Protein AF-A0A959Y6D6-F1 (afdb_monomer)

Secondary structure (DSSP, 8-state):
-HHHHHHHHHHHHHHHHHHHHIIIIIIIIIHHHTTTS-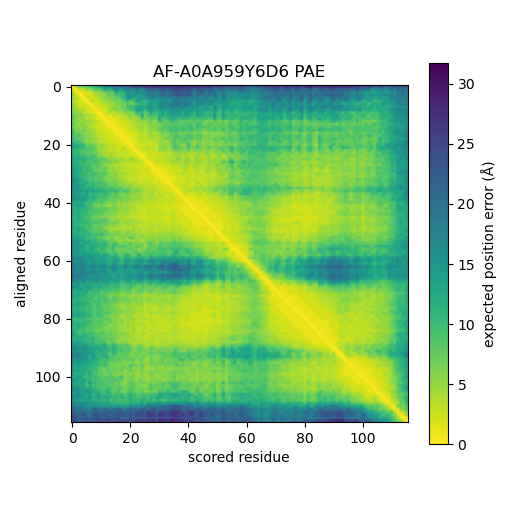HHHHHHHHHHHHHHHTHHHHHTT-SS-TT--HHHHHHHHHHHHHHHHHHHHHH--H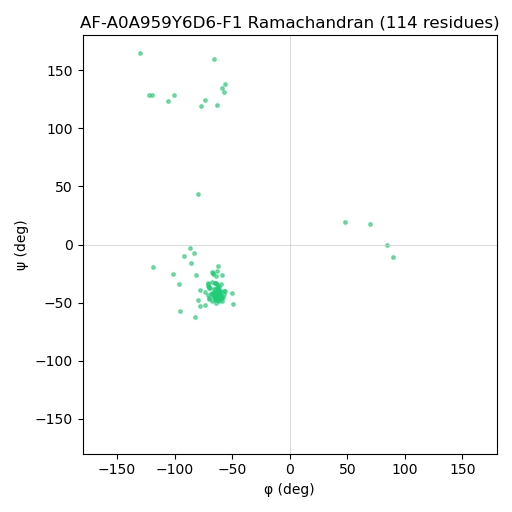HHHHHHHHHHHHHHHH-TTS--

Structure (mmCIF, N/CA/C/O backbone):
data_AF-A0A959Y6D6-F1
#
_entry.id   AF-A0A959Y6D6-F1
#
loop_
_atom_site.group_PDB
_atom_site.id
_atom_site.type_symbol
_atom_site.label_atom_id
_atom_site.label_alt_id
_atom_site.label_comp_id
_atom_site.label_asym_id
_atom_site.label_entity_id
_atom_site.label_seq_id
_atom_site.pdbx_PDB_ins_code
_atom_site.Cartn_x
_atom_site.Cartn_y
_atom_site.Cartn_z
_atom_site.occupancy
_atom_site.B_iso_or_equiv
_atom_site.auth_seq_id
_atom_site.auth_comp_id
_atom_site.auth_asym_id
_atom_site.auth_atom_id
_atom_site.pdbx_PDB_model_num
ATOM 1 N N . GLY A 1 1 ? 20.856 15.318 -14.143 1.00 49.66 1 GLY A N 1
ATOM 2 C CA . GLY A 1 1 ? 20.656 13.866 -14.251 1.00 49.66 1 GLY A CA 1
ATOM 3 C C . GLY A 1 1 ? 19.194 13.653 -14.515 1.00 49.66 1 GLY A C 1
ATOM 4 O O . GLY A 1 1 ? 18.397 13.978 -13.645 1.00 49.66 1 GLY A O 1
ATOM 5 N N . ASP A 1 2 ? 18.850 13.221 -15.720 1.00 60.47 2 ASP A N 1
ATOM 6 C CA . ASP A 1 2 ? 17.488 13.295 -16.270 1.00 60.47 2 ASP A CA 1
ATOM 7 C C . ASP A 1 2 ? 16.447 12.547 -15.414 1.00 60.47 2 ASP A C 1
ATOM 9 O O . ASP A 1 2 ? 15.300 12.976 -15.302 1.00 60.47 2 ASP A O 1
ATOM 13 N N . ALA A 1 3 ? 16.886 11.533 -14.660 1.00 57.94 3 ALA A N 1
ATOM 14 C CA . ALA A 1 3 ? 16.084 10.821 -13.665 1.00 57.94 3 ALA A CA 1
ATOM 15 C C . ALA A 1 3 ? 15.610 11.695 -12.483 1.00 57.94 3 ALA A C 1
ATOM 17 O O . ALA A 1 3 ? 14.470 11.573 -12.044 1.00 57.94 3 ALA A O 1
ATOM 18 N N . ALA A 1 4 ? 16.444 12.610 -11.974 1.00 59.66 4 ALA A N 1
ATOM 19 C CA . ALA A 1 4 ? 16.076 13.472 -10.844 1.00 59.66 4 ALA A CA 1
ATOM 20 C C . ALA A 1 4 ? 15.028 14.524 -11.244 1.00 59.66 4 ALA A C 1
ATOM 22 O O . ALA A 1 4 ? 14.163 14.881 -10.448 1.00 59.66 4 ALA A O 1
ATOM 23 N N . TYR A 1 5 ? 15.085 14.991 -12.494 1.00 65.75 5 TYR A N 1
ATOM 24 C CA . TYR A 1 5 ? 14.120 15.943 -13.039 1.00 65.75 5 TYR A CA 1
ATOM 25 C C . TYR A 1 5 ? 12.769 15.266 -13.314 1.00 65.75 5 TYR A C 1
ATOM 27 O O . TYR A 1 5 ? 11.724 15.808 -12.958 1.00 65.75 5 TYR A O 1
ATOM 35 N N . GLY A 1 6 ? 12.792 14.037 -13.850 1.00 64.44 6 GLY A N 1
ATOM 36 C CA . GLY A 1 6 ? 11.600 13.197 -13.988 1.00 64.44 6 GLY A CA 1
ATOM 37 C C . GLY A 1 6 ? 10.949 12.864 -12.642 1.00 64.44 6 GLY A C 1
ATOM 38 O O . GLY A 1 6 ? 9.727 12.928 -12.518 1.00 64.44 6 GLY A O 1
ATOM 39 N N . LEU A 1 7 ? 11.746 12.590 -11.606 1.00 63.97 7 LEU A N 1
ATOM 40 C CA . LEU A 1 7 ? 11.238 12.342 -10.256 1.00 63.97 7 LEU A CA 1
ATOM 41 C C . LEU A 1 7 ? 10.566 13.588 -9.658 1.00 63.97 7 LEU A C 1
ATOM 43 O O . LEU A 1 7 ? 9.474 13.489 -9.107 1.00 63.97 7 LEU A O 1
ATOM 47 N N . LEU A 1 8 ? 11.183 14.766 -9.806 1.00 69.38 8 LEU A N 1
ATOM 48 C CA . LEU A 1 8 ? 10.631 16.037 -9.320 1.00 69.38 8 LEU A CA 1
ATOM 49 C C . LEU A 1 8 ? 9.313 16.415 -10.012 1.00 69.38 8 LEU A C 1
ATOM 51 O O . LEU A 1 8 ? 8.409 16.922 -9.351 1.00 69.38 8 LEU A O 1
ATOM 55 N N . LEU A 1 9 ? 9.181 16.136 -11.312 1.00 72.19 9 LEU A N 1
ATOM 56 C CA . LEU A 1 9 ? 7.949 16.382 -12.070 1.00 72.19 9 LEU A CA 1
ATOM 57 C C . LEU A 1 9 ? 6.808 15.430 -11.680 1.00 72.19 9 LEU A C 1
ATOM 59 O O . LEU A 1 9 ? 5.659 15.858 -11.603 1.00 72.19 9 LEU A O 1
ATOM 63 N N . ASN A 1 10 ? 7.114 14.160 -11.397 1.00 68.12 10 ASN A N 1
ATOM 64 C CA . ASN A 1 10 ? 6.109 13.152 -11.036 1.00 68.12 10 ASN A CA 1
ATOM 65 C C . ASN A 1 10 ? 5.757 13.140 -9.541 1.00 68.12 10 ASN A C 1
ATOM 67 O O . ASN A 1 10 ? 4.726 12.599 -9.151 1.00 68.12 10 ASN A O 1
ATOM 71 N N . LEU A 1 11 ? 6.574 13.767 -8.695 1.00 70.19 11 LEU A N 1
ATOM 72 C CA . LEU A 1 11 ? 6.386 13.858 -7.246 1.00 70.19 11 LEU A CA 1
ATOM 73 C C . LEU A 1 11 ? 4.973 14.302 -6.812 1.00 70.19 11 LEU A C 1
ATOM 75 O O . LEU A 1 11 ? 4.363 13.595 -6.006 1.00 70.19 11 LEU A O 1
ATOM 79 N N . PRO A 1 12 ? 4.394 15.403 -7.335 1.00 73.38 12 PRO A N 1
ATOM 80 C CA . PRO A 1 12 ? 3.035 15.802 -6.966 1.00 73.38 12 PRO A CA 1
ATOM 81 C C . PRO A 1 12 ? 1.975 14.776 -7.389 1.00 73.38 12 PRO A C 1
ATOM 83 O O . PRO A 1 12 ? 0.996 14.581 -6.667 1.00 73.38 12 PRO A O 1
ATOM 86 N N . PHE A 1 13 ? 2.170 14.085 -8.514 1.00 72.44 13 PHE A N 1
ATOM 87 C CA . PHE A 1 13 ? 1.262 13.037 -8.982 1.00 72.44 13 PHE A CA 1
ATOM 88 C C . PHE A 1 13 ? 1.334 11.790 -8.090 1.00 72.44 13 PHE A C 1
ATOM 90 O O . PHE A 1 13 ? 0.302 11.308 -7.627 1.00 72.44 13 PHE A O 1
ATOM 97 N N . ILE A 1 14 ? 2.547 11.342 -7.750 1.00 69.69 14 ILE A N 1
ATOM 98 C CA . ILE A 1 14 ? 2.800 10.210 -6.846 1.00 69.69 14 ILE A CA 1
ATOM 99 C C . ILE A 1 14 ? 2.199 10.479 -5.464 1.00 69.69 14 ILE A C 1
ATOM 101 O O . ILE A 1 14 ? 1.524 9.617 -4.905 1.00 69.69 14 ILE A O 1
ATOM 105 N N . VAL A 1 15 ? 2.405 11.680 -4.914 1.00 72.38 15 VAL A N 1
ATOM 106 C CA . VAL A 1 15 ? 1.851 12.063 -3.607 1.00 72.38 15 VAL A CA 1
ATOM 107 C C . VAL A 1 15 ? 0.325 12.133 -3.653 1.00 72.38 15 VAL A C 1
ATOM 109 O O . VAL A 1 15 ? -0.334 11.639 -2.741 1.00 72.38 15 VAL A O 1
ATOM 112 N N . SER A 1 16 ? -0.251 12.700 -4.715 1.00 72.44 16 SER A N 1
ATOM 113 C CA . SER A 1 16 ? -1.708 12.790 -4.861 1.00 72.44 16 SER A CA 1
ATOM 114 C C . SER A 1 16 ? -2.351 11.406 -4.942 1.00 72.44 16 SER A C 1
ATOM 116 O O . SER A 1 16 ? -3.326 11.144 -4.239 1.00 72.44 16 SER A O 1
ATOM 118 N N . ILE A 1 17 ? -1.775 10.500 -5.738 1.00 73.44 17 ILE A N 1
ATOM 119 C CA . ILE A 1 17 ? -2.226 9.107 -5.824 1.00 73.44 17 ILE A CA 1
ATOM 120 C C . ILE A 1 17 ? -2.074 8.408 -4.477 1.00 73.44 17 ILE A C 1
ATOM 122 O O . ILE A 1 17 ? -3.033 7.800 -4.012 1.00 73.44 17 ILE A O 1
ATOM 126 N N . ALA A 1 18 ? -0.929 8.553 -3.807 1.00 70.62 18 ALA A N 1
ATOM 127 C CA . ALA A 1 18 ? -0.695 7.936 -2.504 1.00 70.62 18 ALA A CA 1
ATOM 128 C C . ALA A 1 18 ? -1.749 8.361 -1.468 1.00 70.62 18 ALA A C 1
ATOM 130 O O . ALA A 1 18 ? -2.275 7.516 -0.748 1.00 70.62 18 ALA A O 1
ATOM 131 N N . ILE A 1 19 ? -2.121 9.646 -1.428 1.00 72.62 19 ILE A N 1
ATOM 132 C CA . ILE A 1 19 ? -3.164 10.154 -0.523 1.00 72.62 19 ILE A CA 1
ATOM 133 C C . ILE A 1 19 ? -4.531 9.539 -0.850 1.00 72.62 19 ILE A C 1
ATOM 135 O O . ILE A 1 19 ? -5.273 9.149 0.061 1.00 72.62 19 ILE A O 1
ATOM 139 N N . VAL A 1 20 ? -4.883 9.474 -2.137 1.00 77.25 20 VAL A N 1
ATOM 140 C CA . VAL A 1 20 ? -6.161 8.912 -2.595 1.00 77.25 20 VAL A CA 1
ATOM 141 C C . VAL A 1 20 ? -6.237 7.425 -2.270 1.00 77.25 20 VAL A C 1
ATOM 143 O O . VAL A 1 20 ? -7.232 6.975 -1.697 1.00 77.25 20 VAL A O 1
ATOM 146 N N . GLU A 1 21 ? -5.188 6.670 -2.580 1.00 72.31 21 GLU A N 1
ATOM 147 C CA . GLU A 1 21 ? -5.116 5.235 -2.329 1.00 72.31 21 GLU A CA 1
ATOM 148 C C . GLU A 1 21 ? -5.137 4.920 -0.832 1.00 72.31 21 GLU A C 1
ATOM 150 O O . GLU A 1 21 ? -5.940 4.098 -0.393 1.00 72.31 21 GLU A O 1
ATOM 155 N N . GLU A 1 22 ? -4.349 5.623 -0.019 1.00 74.75 22 GLU A N 1
ATOM 156 C CA . GLU A 1 22 ? -4.336 5.440 1.434 1.00 74.75 22 GLU A CA 1
ATOM 157 C C . GLU A 1 22 ? -5.722 5.710 2.044 1.00 74.75 22 GLU A C 1
ATOM 159 O O . GLU A 1 22 ? -6.234 4.948 2.873 1.00 74.75 22 GLU A O 1
ATOM 164 N N . THR A 1 23 ? -6.362 6.802 1.626 1.00 75.12 23 THR A N 1
ATOM 165 C CA . THR A 1 23 ? -7.662 7.202 2.172 1.00 75.12 23 THR A CA 1
ATOM 166 C C . THR A 1 23 ? -8.768 6.242 1.732 1.00 75.12 23 THR A C 1
ATOM 168 O O . THR A 1 23 ? -9.657 5.910 2.523 1.00 75.12 23 THR A O 1
ATOM 171 N N . THR A 1 24 ? -8.702 5.746 0.499 1.00 80.75 24 THR A N 1
ATOM 172 C CA . THR A 1 24 ? -9.717 4.850 -0.063 1.00 80.75 24 THR A CA 1
ATOM 173 C C . THR A 1 24 ? -9.551 3.425 0.459 1.00 80.75 24 THR A C 1
ATOM 175 O O . THR A 1 24 ? -10.483 2.860 1.029 1.00 80.75 24 THR A O 1
ATOM 178 N N . TRP A 1 25 ? -8.364 2.838 0.348 1.00 80.56 25 TRP A N 1
ATOM 179 C CA . TRP A 1 25 ? -8.161 1.431 0.684 1.00 80.56 25 TRP A CA 1
ATOM 180 C C . TRP A 1 25 ? -8.019 1.213 2.189 1.00 80.56 25 TRP A C 1
ATOM 182 O O . TRP A 1 25 ? -8.718 0.376 2.762 1.00 80.56 25 TRP A O 1
ATOM 192 N N . ILE A 1 26 ? -7.188 1.998 2.875 1.00 78.94 26 ILE A N 1
ATOM 193 C CA . ILE A 1 26 ? -6.946 1.787 4.307 1.00 78.94 26 ILE A CA 1
ATOM 194 C C . ILE A 1 26 ? -8.063 2.429 5.135 1.00 78.94 26 ILE A C 1
ATOM 196 O O . ILE A 1 26 ? -8.810 1.741 5.836 1.00 78.94 26 ILE A O 1
ATOM 200 N N . LYS A 1 27 ? -8.229 3.755 5.054 1.00 77.69 27 LYS A N 1
ATOM 201 C CA . LYS A 1 27 ? -9.169 4.452 5.950 1.00 77.69 27 LYS A CA 1
ATOM 202 C C . LYS A 1 27 ? -10.622 4.103 5.674 1.00 77.69 27 LYS A C 1
ATOM 204 O O . LYS A 1 27 ? -11.400 4.081 6.623 1.00 77.69 27 LYS A O 1
ATOM 209 N N . CYS A 1 28 ? -11.005 3.829 4.428 1.00 82.00 28 CYS A N 1
ATOM 210 C CA . CYS A 1 28 ? -12.386 3.492 4.093 1.00 82.00 28 CYS A CA 1
ATOM 211 C C . CYS A 1 28 ? -12.623 1.974 4.051 1.00 82.00 28 CYS A C 1
ATOM 213 O O . CYS A 1 28 ? -13.474 1.485 4.798 1.00 82.00 28 CYS A O 1
ATOM 215 N N . CYS A 1 29 ? -11.887 1.212 3.232 1.00 83.94 29 CYS A N 1
ATOM 216 C CA . CYS A 1 29 ? -12.166 -0.219 3.064 1.00 83.94 29 CYS A CA 1
ATOM 217 C C . CYS A 1 29 ? -11.740 -1.060 4.276 1.00 83.94 29 CYS A C 1
ATOM 219 O O . CYS A 1 29 ? -12.578 -1.786 4.818 1.00 83.94 29 CYS A O 1
ATOM 221 N N . VAL A 1 30 ? -10.493 -0.941 4.755 1.00 83.19 30 VAL A N 1
ATOM 222 C CA . VAL A 1 30 ? -10.011 -1.746 5.895 1.00 83.19 30 VAL A CA 1
ATOM 223 C C . VAL A 1 30 ? -10.813 -1.447 7.159 1.00 83.19 30 VAL A C 1
ATOM 225 O O . VAL A 1 30 ? -11.294 -2.381 7.795 1.00 83.19 30 VAL A O 1
ATOM 228 N N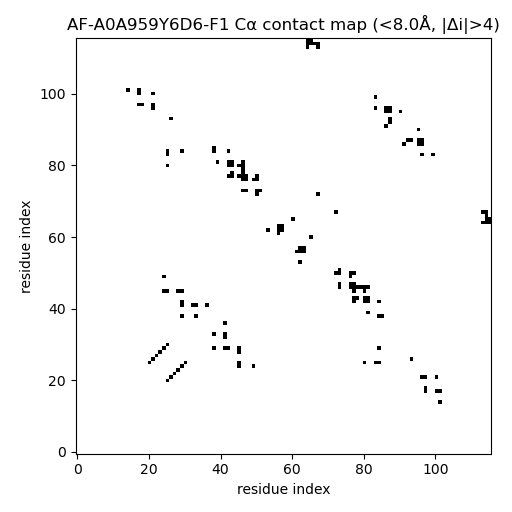 . THR A 1 31 ? -11.040 -0.177 7.514 1.00 82.75 31 THR A N 1
ATOM 229 C CA . THR A 1 31 ? -11.780 0.155 8.751 1.00 82.75 31 THR A CA 1
ATOM 230 C C . THR A 1 31 ? -13.238 -0.299 8.721 1.00 82.75 31 THR A C 1
ATOM 232 O O . THR A 1 31 ? -13.796 -0.660 9.757 1.00 82.75 31 THR A O 1
ATOM 235 N N . ARG A 1 32 ? -13.889 -0.291 7.549 1.00 86.00 32 ARG A N 1
ATOM 236 C CA . ARG A 1 32 ? -15.259 -0.800 7.393 1.00 86.00 32 ARG A CA 1
ATOM 237 C C . ARG A 1 32 ? -15.299 -2.315 7.510 1.00 86.00 32 ARG A C 1
ATOM 239 O O . ARG A 1 32 ? -16.180 -2.834 8.194 1.00 86.00 32 ARG A O 1
ATOM 246 N N . LEU A 1 33 ? -14.348 -3.006 6.887 1.00 86.56 33 LEU A N 1
ATOM 247 C CA . LEU A 1 33 ? -14.287 -4.463 6.895 1.00 86.56 33 LEU A CA 1
ATOM 248 C C . LEU A 1 33 ? -13.890 -5.010 8.277 1.00 86.56 33 LEU A C 1
ATOM 250 O O . LEU A 1 33 ? -14.488 -5.978 8.750 1.00 86.56 33 LEU A O 1
ATOM 254 N N . GLN A 1 34 ? -13.013 -4.301 8.991 1.00 86.44 34 GLN A N 1
ATOM 255 C CA . GLN A 1 34 ? -12.625 -4.607 10.371 1.00 86.44 34 GLN A CA 1
ATOM 256 C C . GLN A 1 34 ? -13.782 -4.536 11.379 1.00 86.44 34 GLN A C 1
ATOM 258 O O . GLN A 1 34 ? -13.684 -5.114 12.456 1.00 86.44 34 GLN A O 1
ATOM 263 N N . ARG A 1 35 ? -14.906 -3.871 11.062 1.00 86.44 35 ARG A N 1
ATOM 264 C CA . ARG A 1 35 ? -16.088 -3.894 11.951 1.00 86.44 35 ARG A CA 1
ATOM 265 C C . ARG A 1 35 ? -16.741 -5.271 12.031 1.00 86.44 35 ARG A C 1
ATOM 267 O O . ARG A 1 35 ? -17.471 -5.531 12.979 1.00 86.44 35 ARG A O 1
ATOM 274 N N . LYS A 1 36 ? -16.544 -6.110 11.010 1.00 88.69 36 LYS A N 1
ATOM 275 C CA . LYS A 1 36 ? -17.166 -7.438 10.889 1.00 88.69 36 LYS A CA 1
ATOM 276 C C . LYS A 1 36 ? -16.151 -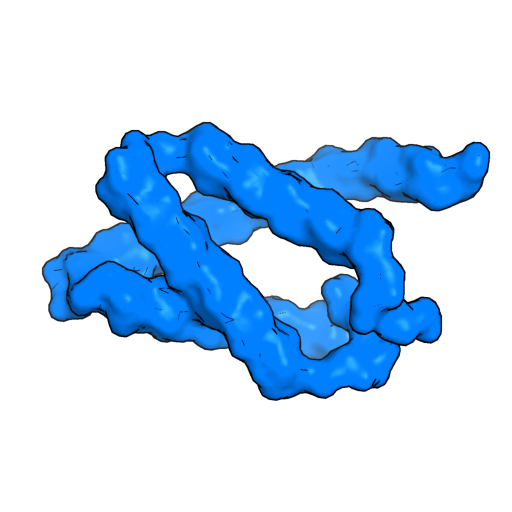8.581 10.843 1.00 88.69 36 LYS A C 1
ATOM 278 O O . LYS A 1 36 ? -16.524 -9.718 11.108 1.00 88.69 36 LYS A O 1
ATOM 283 N N . HIS A 1 37 ? -14.891 -8.294 10.519 1.00 89.38 37 HIS A N 1
ATOM 284 C CA . HIS A 1 37 ? -13.827 -9.285 10.364 1.00 89.38 37 HIS A CA 1
ATOM 285 C C . HIS A 1 37 ? -12.575 -8.909 11.160 1.00 89.38 37 HIS A C 1
ATOM 287 O O . HIS A 1 37 ? -12.400 -7.769 11.581 1.00 89.38 37 HIS A O 1
ATOM 293 N N . SER A 1 38 ? -11.666 -9.869 11.340 1.00 89.00 38 SER A N 1
ATOM 294 C CA . SER A 1 38 ? -10.373 -9.606 11.974 1.00 89.00 38 SER A CA 1
ATOM 295 C C . SER A 1 38 ? -9.499 -8.676 11.120 1.00 89.00 38 SER A C 1
ATOM 297 O O . SER A 1 38 ? -9.683 -8.546 9.903 1.00 89.00 38 SER A O 1
ATOM 299 N N . ALA A 1 39 ? -8.513 -8.038 11.757 1.00 84.56 39 ALA A N 1
ATOM 300 C CA . ALA A 1 39 ? -7.589 -7.118 11.093 1.00 84.56 39 ALA A CA 1
ATOM 301 C C . ALA A 1 39 ? -6.837 -7.768 9.920 1.00 84.56 39 ALA A C 1
ATOM 303 O O . ALA A 1 39 ? -6.697 -7.147 8.871 1.00 84.56 39 ALA A O 1
ATOM 304 N N . ILE A 1 40 ? -6.416 -9.026 10.078 1.00 85.81 40 ILE A N 1
ATOM 305 C CA . ILE A 1 40 ? -5.659 -9.770 9.062 1.0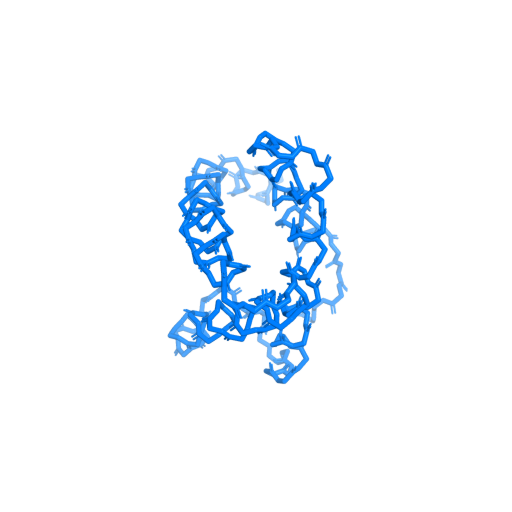0 85.81 40 ILE A CA 1
ATOM 306 C C . ILE A 1 40 ? -6.541 -10.108 7.860 1.00 85.81 40 ILE A C 1
ATOM 308 O O . ILE A 1 40 ? -6.144 -9.862 6.726 1.00 85.81 40 ILE A O 1
ATOM 312 N N . VAL A 1 41 ? -7.757 -10.617 8.094 1.00 87.75 41 VAL A N 1
ATOM 313 C CA . VAL A 1 41 ? -8.698 -10.930 7.004 1.00 87.75 41 VAL A CA 1
ATOM 314 C C . VAL A 1 41 ? -9.042 -9.660 6.232 1.00 87.75 41 VAL A C 1
ATOM 316 O O . VAL A 1 41 ? -9.031 -9.660 5.005 1.00 87.75 41 VAL A O 1
ATOM 319 N N . SER A 1 42 ? -9.273 -8.559 6.948 1.00 87.94 42 SER A N 1
ATOM 320 C CA . SER A 1 42 ? -9.578 -7.275 6.322 1.00 87.94 42 SER A CA 1
ATOM 321 C C . SER A 1 42 ? -8.422 -6.771 5.456 1.00 87.94 42 SER A C 1
ATOM 323 O O . SER A 1 42 ? -8.647 -6.336 4.331 1.00 87.94 42 SER A O 1
ATOM 325 N N . ALA A 1 43 ? -7.187 -6.876 5.953 1.00 87.38 43 ALA A N 1
ATOM 326 C CA . ALA A 1 43 ? -5.995 -6.466 5.224 1.00 87.38 43 ALA A CA 1
ATOM 327 C C . ALA A 1 43 ? -5.725 -7.326 3.981 1.00 87.38 43 ALA A C 1
ATOM 329 O O . ALA A 1 43 ? -5.391 -6.784 2.935 1.00 87.38 43 ALA A O 1
ATOM 330 N N . LEU A 1 44 ? -5.901 -8.649 4.069 1.00 87.81 44 LEU A N 1
ATOM 331 C CA . LEU A 1 44 ? -5.697 -9.554 2.933 1.00 87.81 44 LEU A CA 1
ATOM 332 C C . LEU A 1 44 ? -6.720 -9.315 1.823 1.00 87.81 44 LEU A C 1
ATOM 334 O O . LEU A 1 44 ? -6.353 -9.231 0.655 1.00 87.81 44 LEU A O 1
ATOM 338 N N . VAL A 1 45 ? -7.997 -9.170 2.187 1.00 88.38 45 VAL A N 1
ATOM 339 C CA . VAL A 1 45 ? -9.064 -8.890 1.219 1.00 88.38 45 VAL A CA 1
ATOM 340 C C . VAL A 1 45 ? -8.803 -7.555 0.529 1.00 88.38 45 VAL A C 1
ATOM 342 O O . VAL A 1 45 ? -8.813 -7.491 -0.697 1.00 88.38 45 VAL A O 1
ATOM 345 N N . VAL A 1 46 ? -8.512 -6.501 1.297 1.00 88.62 46 VAL A N 1
ATOM 346 C CA . VAL A 1 46 ? -8.217 -5.186 0.718 1.00 88.62 46 VAL A CA 1
ATOM 347 C C . VAL A 1 46 ? -6.950 -5.221 -0.134 1.00 88.62 46 VAL A C 1
ATOM 349 O O . VAL A 1 46 ? -6.968 -4.675 -1.228 1.00 88.62 46 VAL A O 1
ATOM 352 N N . GLY A 1 47 ? -5.893 -5.909 0.301 1.00 85.88 47 GLY A N 1
ATOM 353 C CA . GLY A 1 47 ? -4.646 -6.012 -0.456 1.00 85.88 47 GLY A CA 1
ATOM 354 C C . GLY A 1 47 ? -4.800 -6.755 -1.782 1.00 85.88 47 GLY A C 1
ATOM 355 O O . GLY A 1 47 ? -4.172 -6.378 -2.765 1.00 85.88 47 GLY A O 1
ATOM 356 N N . LEU A 1 48 ? -5.692 -7.748 -1.851 1.00 86.44 48 LEU A N 1
ATOM 357 C CA . LEU A 1 48 ? -6.046 -8.412 -3.107 1.00 86.44 48 LEU A CA 1
ATOM 358 C C . LEU A 1 48 ? -6.788 -7.473 -4.061 1.00 86.44 48 LEU A C 1
ATOM 360 O O . LEU A 1 48 ? -6.419 -7.381 -5.227 1.00 86.44 48 LEU A O 1
ATOM 364 N N . PHE A 1 49 ? -7.811 -6.761 -3.581 1.00 86.56 49 PHE A N 1
ATOM 365 C CA . PHE A 1 49 ? -8.554 -5.812 -4.418 1.00 86.56 49 PHE A CA 1
ATOM 366 C C . PHE A 1 49 ? -7.693 -4.634 -4.866 1.00 86.56 49 PHE A C 1
ATOM 368 O O . PHE A 1 49 ? -7.794 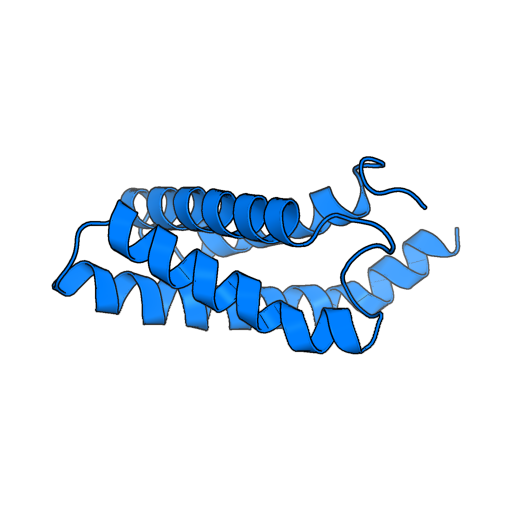-4.202 -6.011 1.00 86.56 49 PHE A O 1
ATOM 375 N N . TRP A 1 50 ? -6.820 -4.152 -3.986 1.00 84.56 50 TRP A N 1
ATOM 376 C CA . TRP A 1 50 ? -5.876 -3.095 -4.306 1.00 84.56 50 TRP A CA 1
ATOM 377 C C . TRP A 1 50 ? -4.825 -3.577 -5.307 1.00 84.56 50 TRP A C 1
ATOM 379 O O . TRP A 1 50 ? -4.576 -2.899 -6.293 1.00 84.56 50 TRP A O 1
ATOM 389 N N . GLY A 1 51 ? -4.289 -4.789 -5.152 1.00 80.38 51 GLY A N 1
ATOM 390 C CA . GLY A 1 51 ? -3.411 -5.393 -6.153 1.00 80.38 51 GLY A CA 1
ATOM 391 C C . GLY A 1 51 ? -4.098 -5.568 -7.513 1.00 80.38 51 GLY A C 1
ATOM 392 O O . GLY A 1 51 ? -3.524 -5.222 -8.539 1.00 80.38 51 GLY A O 1
ATOM 393 N N . LEU A 1 52 ? -5.357 -6.019 -7.537 1.00 82.88 52 LEU A N 1
ATOM 394 C CA . LEU A 1 52 ? -6.159 -6.122 -8.764 1.00 82.88 52 LEU A CA 1
ATOM 395 C C . LEU A 1 52 ? -6.448 -4.762 -9.413 1.00 82.88 52 LEU A C 1
ATOM 397 O O . LEU A 1 52 ? -6.604 -4.702 -10.630 1.00 82.88 52 LEU A O 1
ATOM 401 N N . TRP A 1 53 ? -6.487 -3.673 -8.642 1.00 81.38 53 TRP A N 1
ATOM 402 C CA . TRP A 1 53 ? -6.634 -2.317 -9.180 1.00 81.38 53 TRP A CA 1
ATOM 403 C C . TRP A 1 53 ? -5.461 -1.903 -10.081 1.00 81.38 53 TRP A C 1
ATOM 405 O O . TRP A 1 53 ? -5.645 -1.078 -10.969 1.00 81.38 53 TRP A O 1
ATOM 415 N N . TYR A 1 54 ? -4.287 -2.523 -9.930 1.00 75.81 54 TYR A N 1
ATOM 416 C CA . TYR A 1 54 ? -3.144 -2.306 -10.823 1.00 75.81 54 TYR A CA 1
ATOM 417 C C . TYR A 1 54 ? -3.199 -3.136 -12.110 1.00 75.81 54 TYR A C 1
ATOM 419 O O . TYR A 1 54 ? -2.390 -2.924 -13.007 1.00 75.81 54 TYR A O 1
ATOM 427 N N . LEU A 1 55 ? -4.153 -4.061 -12.246 1.00 73.62 55 LEU A N 1
ATOM 428 C CA . LEU A 1 55 ? -4.269 -4.923 -13.424 1.00 73.62 55 LEU A CA 1
ATOM 429 C C . LEU A 1 55 ? -4.548 -4.140 -14.726 1.00 73.62 55 LEU A C 1
ATOM 431 O O . LEU A 1 55 ? -3.900 -4.437 -15.726 1.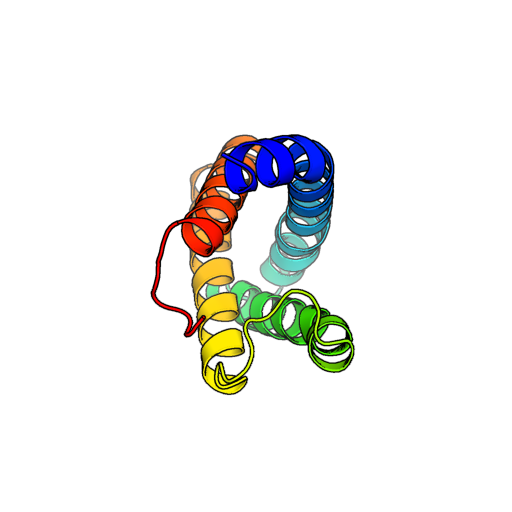00 73.62 55 LEU A O 1
ATOM 435 N N . PRO A 1 56 ? -5.422 -3.112 -14.756 1.00 71.62 56 PRO A N 1
ATOM 436 C CA . PRO A 1 56 ? -5.576 -2.245 -15.926 1.00 71.62 56 PRO A CA 1
ATOM 437 C C . PRO A 1 56 ? -4.293 -1.486 -16.283 1.00 71.62 56 PRO A C 1
ATOM 439 O O . PRO A 1 56 ? -4.005 -1.309 -17.460 1.00 71.62 56 PRO A O 1
ATOM 442 N N . MET A 1 57 ? -3.519 -1.065 -15.278 1.00 69.75 57 MET A N 1
ATOM 443 C CA . MET A 1 57 ? -2.230 -0.387 -15.464 1.00 69.75 57 MET A CA 1
ATOM 444 C C . MET A 1 57 ? -1.196 -1.331 -16.086 1.00 69.75 57 MET A C 1
ATOM 446 O O . MET A 1 57 ? -0.574 -0.996 -17.090 1.00 69.75 57 MET A O 1
ATOM 450 N N . LEU A 1 58 ? -1.126 -2.567 -15.585 1.00 69.88 58 LEU A N 1
ATOM 451 C CA . LEU A 1 58 ? -0.296 -3.624 -16.156 1.00 69.88 58 LEU A CA 1
ATOM 452 C C . LEU A 1 58 ? -0.670 -3.940 -17.615 1.00 69.88 58 LEU A C 1
ATOM 454 O O . LEU A 1 58 ? 0.213 -4.121 -18.445 1.00 69.88 58 LEU A O 1
ATOM 458 N N . LEU A 1 59 ? -1.964 -3.961 -17.959 1.00 68.38 59 LEU A N 1
ATOM 459 C CA . LEU A 1 59 ? -2.420 -4.157 -19.345 1.00 68.38 59 LEU A CA 1
ATOM 460 C C . LEU A 1 59 ? -2.054 -2.993 -20.279 1.00 68.38 59 LEU A C 1
ATOM 462 O O . LEU A 1 59 ? -1.970 -3.192 -21.488 1.00 68.38 59 LEU A O 1
ATOM 466 N N . LEU A 1 60 ? -1.856 -1.794 -19.729 1.00 68.81 60 LEU A N 1
ATOM 467 C CA . LEU A 1 60 ? -1.417 -0.605 -20.460 1.00 68.81 60 LEU A CA 1
ATOM 468 C C . LEU A 1 60 ? 0.115 -0.509 -20.577 1.00 68.81 60 LEU A C 1
ATOM 470 O O . LEU A 1 60 ? 0.595 0.410 -21.232 1.00 68.81 60 LEU A O 1
ATOM 474 N N . GLY A 1 61 ? 0.869 -1.442 -19.979 1.00 63.00 61 GLY A N 1
ATOM 475 C CA . GLY A 1 61 ? 2.337 -1.396 -19.935 1.00 63.00 61 GLY A CA 1
ATOM 476 C C . GLY A 1 61 ? 2.886 -0.281 -19.037 1.00 63.00 61 GLY A C 1
ATOM 477 O O . GLY A 1 61 ? 4.043 0.100 -19.158 1.00 63.00 61 GLY A O 1
ATOM 478 N N . GLU A 1 62 ? 2.054 0.265 -18.149 1.00 59.88 62 GLU A N 1
ATOM 479 C CA . GLU A 1 62 ? 2.373 1.427 -17.323 1.00 59.88 62 GLU A CA 1
ATOM 480 C C . GLU A 1 62 ? 2.296 1.045 -15.837 1.00 59.88 62 GLU A C 1
ATOM 482 O O . GLU A 1 62 ? 1.302 0.494 -15.360 1.00 59.88 62 GLU A O 1
ATOM 487 N N . GLY A 1 63 ? 3.343 1.358 -15.072 1.00 57.09 63 GLY A N 1
ATOM 488 C CA . GLY A 1 63 ? 3.341 1.254 -13.606 1.00 57.09 63 GLY A CA 1
ATOM 489 C C . GLY A 1 63 ? 3.778 -0.087 -12.998 1.00 57.09 63 GLY A C 1
ATOM 490 O O . GLY A 1 63 ? 4.044 -0.121 -11.797 1.00 57.09 63 GLY A O 1
ATOM 491 N N . VAL A 1 64 ? 3.928 -1.163 -13.779 1.00 60.94 64 VAL A N 1
ATOM 492 C CA . VAL A 1 64 ? 4.565 -2.415 -13.322 1.00 60.94 64 VAL A CA 1
ATOM 493 C C . VAL A 1 64 ? 5.747 -2.733 -14.237 1.00 60.94 64 VAL A C 1
ATOM 495 O O . VAL A 1 64 ? 5.556 -2.750 -15.449 1.00 60.94 64 VAL A O 1
ATOM 498 N N . PRO A 1 65 ? 6.949 -2.992 -13.697 1.00 58.84 65 PRO A N 1
ATOM 499 C CA . PRO A 1 65 ? 8.109 -3.329 -14.515 1.00 58.84 65 PRO A CA 1
ATOM 500 C C . PRO A 1 65 ? 7.888 -4.575 -15.367 1.00 58.84 65 PRO A C 1
ATOM 502 O O . PRO A 1 65 ? 7.387 -5.598 -14.880 1.00 58.84 65 PRO A O 1
ATOM 505 N N . ASP A 1 66 ? 8.281 -4.471 -16.634 1.00 54.91 66 ASP A N 1
ATOM 506 C CA . ASP A 1 66 ? 8.131 -5.536 -17.615 1.00 54.91 66 ASP A CA 1
ATOM 507 C C . ASP A 1 66 ? 8.831 -6.819 -17.140 1.00 54.91 66 ASP A C 1
ATOM 509 O O . ASP A 1 66 ? 9.970 -6.825 -16.673 1.00 54.91 66 ASP A O 1
ATOM 513 N N . GLY A 1 67 ? 8.117 -7.944 -17.217 1.00 62.62 67 GLY A N 1
ATOM 514 C CA . GLY A 1 67 ? 8.630 -9.255 -16.809 1.00 62.62 67 GLY A CA 1
ATOM 515 C C . GLY A 1 67 ? 8.508 -9.588 -15.317 1.00 62.62 67 GLY A C 1
ATOM 516 O O . GLY A 1 67 ? 8.860 -10.704 -14.928 1.00 62.62 67 GLY A O 1
ATOM 517 N N . TYR A 1 68 ? 7.968 -8.699 -14.473 1.00 66.62 68 TYR A N 1
ATOM 518 C CA . TYR A 1 68 ? 7.707 -9.047 -13.076 1.00 66.62 68 TYR A CA 1
ATOM 519 C C . TYR A 1 68 ? 6.498 -9.998 -12.949 1.00 66.62 68 TYR A C 1
ATOM 521 O O . TYR A 1 68 ? 5.400 -9.670 -13.410 1.00 66.62 68 TYR A O 1
ATOM 529 N N . PRO A 1 69 ? 6.638 -11.181 -12.314 1.00 76.25 69 PRO A N 1
ATOM 530 C CA . PRO A 1 69 ? 5.537 -12.133 -12.226 1.00 76.25 69 PRO A CA 1
ATOM 531 C C . PRO A 1 69 ? 4.351 -11.562 -11.437 1.00 76.25 69 PRO A C 1
ATOM 533 O O . PRO A 1 69 ? 4.451 -11.283 -10.240 1.00 76.25 69 PRO A O 1
ATOM 536 N N . TRP A 1 70 ? 3.187 -11.475 -12.083 1.00 74.81 70 TRP A N 1
ATOM 537 C CA . TRP A 1 70 ? 1.959 -10.946 -11.479 1.00 74.81 70 TRP A CA 1
ATOM 538 C C . TRP A 1 70 ? 1.590 -11.547 -10.104 1.00 74.81 70 TRP A C 1
ATOM 540 O O . TRP A 1 70 ? 1.232 -10.790 -9.199 1.00 74.81 70 TRP A O 1
ATOM 550 N N . PRO A 1 71 ? 1.723 -12.869 -9.863 1.00 79.25 71 PRO A N 1
ATOM 551 C CA . PRO A 1 71 ? 1.425 -13.439 -8.548 1.00 79.25 71 PRO A CA 1
ATOM 552 C C . PRO A 1 71 ? 2.338 -12.913 -7.432 1.00 79.25 71 PRO A C 1
ATOM 554 O O . PRO A 1 71 ? 1.887 -12.733 -6.301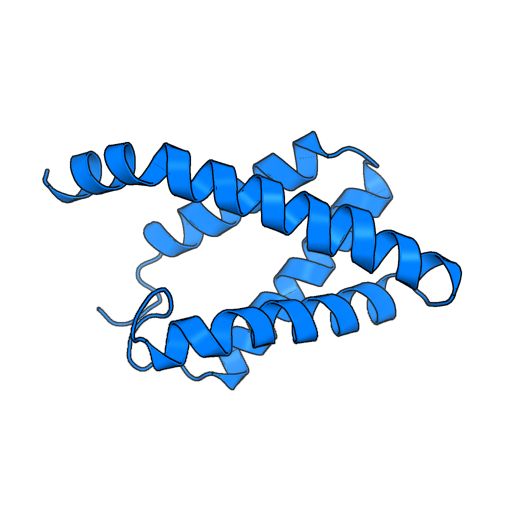 1.00 79.25 71 PRO A O 1
ATOM 557 N N . PHE A 1 72 ? 3.608 -12.635 -7.742 1.00 80.06 72 PHE A N 1
ATOM 558 C CA . PHE A 1 72 ? 4.549 -12.056 -6.781 1.00 80.06 72 PHE A CA 1
ATOM 559 C C . PHE A 1 72 ? 4.210 -10.594 -6.487 1.00 80.06 72 PHE A C 1
ATOM 561 O O . PHE A 1 72 ? 4.317 -10.160 -5.340 1.00 80.06 72 PHE A O 1
ATOM 568 N N . PHE A 1 73 ? 3.708 -9.861 -7.484 1.00 78.81 73 PHE A N 1
ATOM 569 C CA . PHE A 1 73 ? 3.232 -8.492 -7.292 1.00 78.81 73 PHE A CA 1
ATOM 570 C C . PHE A 1 73 ? 2.033 -8.455 -6.353 1.00 78.81 73 PHE A C 1
ATOM 572 O O . PHE A 1 73 ? 2.062 -7.751 -5.344 1.00 78.81 73 PHE A O 1
ATOM 579 N N . LEU A 1 74 ? 1.025 -9.291 -6.609 1.00 81.69 74 LEU A N 1
ATOM 580 C CA . LEU A 1 74 ? -0.126 -9.428 -5.719 1.00 81.69 74 LEU A CA 1
ATOM 581 C C . LEU A 1 74 ? 0.287 -9.800 -4.291 1.00 81.69 74 LEU A C 1
ATOM 583 O O . LEU A 1 74 ? -0.260 -9.254 -3.333 1.00 81.69 74 LEU A O 1
ATOM 587 N N . LEU A 1 75 ? 1.275 -10.687 -4.134 1.00 83.94 75 LEU A N 1
ATOM 588 C CA . LEU A 1 75 ? 1.790 -11.060 -2.819 1.00 83.94 75 LEU A CA 1
ATOM 589 C C . LEU A 1 75 ? 2.473 -9.880 -2.107 1.00 83.94 75 LEU A C 1
ATOM 591 O O . LEU A 1 75 ? 2.251 -9.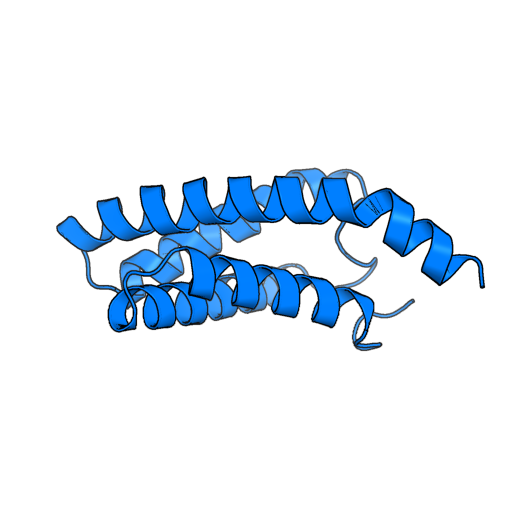687 -0.911 1.00 83.94 75 LEU A O 1
ATOM 595 N N . SER A 1 76 ? 3.257 -9.071 -2.828 1.00 81.75 76 SER A N 1
ATOM 596 C CA . SER A 1 76 ? 3.873 -7.851 -2.284 1.00 81.75 76 SER A CA 1
ATOM 597 C C . SER A 1 76 ? 2.837 -6.791 -1.889 1.00 81.75 76 SER A C 1
ATOM 599 O O . SER A 1 76 ? 2.950 -6.177 -0.831 1.00 81.75 76 SER A O 1
ATOM 601 N N . MET A 1 77 ? 1.768 -6.634 -2.673 1.00 82.50 77 MET A N 1
ATOM 602 C CA . MET A 1 77 ? 0.667 -5.720 -2.360 1.00 82.50 77 MET A CA 1
ATOM 603 C C . MET A 1 77 ? -0.123 -6.179 -1.133 1.00 82.50 77 MET A C 1
ATOM 605 O O . MET A 1 77 ? -0.447 -5.380 -0.249 1.00 82.50 77 MET A O 1
ATOM 609 N N . ALA A 1 78 ? -0.394 -7.481 -1.028 1.00 85.50 78 ALA A N 1
ATOM 610 C CA . ALA A 1 78 ? -1.051 -8.053 0.139 1.00 85.50 78 ALA A CA 1
ATOM 611 C C . ALA A 1 78 ? -0.205 -7.871 1.410 1.00 85.50 78 ALA A C 1
ATOM 613 O O . ALA A 1 78 ? -0.737 -7.453 2.441 1.00 85.50 78 ALA A O 1
ATOM 614 N N . SER A 1 79 ? 1.107 -8.124 1.347 1.00 85.38 79 SER A N 1
ATOM 615 C CA . SER A 1 79 ? 1.999 -7.953 2.500 1.00 85.38 79 SER A CA 1
ATOM 616 C C . SER A 1 79 ? 2.126 -6.486 2.921 1.00 85.38 79 SER A C 1
ATOM 618 O O . SER A 1 79 ? 2.024 -6.185 4.114 1.00 85.38 79 SER A O 1
ATOM 620 N N . LEU A 1 80 ? 2.232 -5.561 1.962 1.00 84.00 80 LEU A N 1
ATOM 621 C CA . LEU A 1 80 ? 2.227 -4.121 2.220 1.00 84.00 80 LEU A CA 1
ATOM 622 C C . LEU A 1 80 ? 0.929 -3.684 2.910 1.00 84.00 80 LEU A C 1
ATOM 624 O O . LEU A 1 80 ? 0.964 -2.984 3.922 1.00 84.00 80 LEU A O 1
ATOM 628 N N . THR A 1 81 ? -0.220 -4.156 2.425 1.00 85.56 81 THR A N 1
ATOM 629 C CA . THR A 1 81 ? -1.529 -3.816 3.004 1.00 85.56 81 THR A CA 1
ATOM 630 C C . THR A 1 81 ? -1.665 -4.320 4.439 1.00 85.56 81 THR A C 1
ATOM 632 O O . THR A 1 81 ? -2.230 -3.626 5.289 1.00 85.56 81 THR A O 1
ATOM 635 N N . VAL A 1 82 ? -1.118 -5.499 4.748 1.00 87.31 82 VAL A N 1
ATOM 636 C CA . VAL A 1 82 ? -1.062 -6.032 6.118 1.00 87.31 82 VAL A CA 1
ATOM 637 C C . VAL A 1 82 ? -0.213 -5.138 7.021 1.00 87.31 82 VAL A C 1
ATOM 639 O O . VAL A 1 82 ? -0.666 -4.791 8.113 1.00 87.31 82 VAL A O 1
ATOM 642 N N . LEU A 1 83 ? 0.968 -4.709 6.565 1.00 85.62 83 LEU A N 1
ATOM 643 C CA . LEU A 1 83 ? 1.846 -3.816 7.328 1.00 85.62 83 LEU A CA 1
ATOM 644 C C . LEU A 1 83 ? 1.203 -2.449 7.582 1.00 85.62 83 LEU A C 1
ATOM 646 O O . LEU A 1 83 ? 1.198 -1.976 8.719 1.00 85.62 83 LEU A O 1
ATOM 650 N N . LEU A 1 84 ? 0.605 -1.843 6.555 1.00 83.25 84 LEU A N 1
ATOM 651 C CA . LEU A 1 84 ? -0.107 -0.568 6.670 1.00 83.25 84 LEU A CA 1
ATOM 652 C C . LEU A 1 84 ? -1.305 -0.688 7.616 1.00 83.25 84 LEU A C 1
ATOM 654 O O . LEU A 1 84 ? -1.492 0.145 8.501 1.00 83.25 84 LEU A O 1
ATOM 658 N N . THR A 1 85 ? -2.084 -1.764 7.494 1.00 84.81 85 THR A N 1
ATOM 659 C CA . THR A 1 85 ? -3.220 -2.030 8.387 1.00 84.81 85 THR A CA 1
ATOM 660 C C . THR A 1 85 ? -2.770 -2.180 9.838 1.00 84.81 85 THR A C 1
ATOM 662 O O . THR A 1 85 ? -3.402 -1.641 10.747 1.00 84.81 85 THR A O 1
ATOM 665 N N . TRP A 1 86 ? -1.669 -2.894 10.076 1.00 85.62 86 TRP A N 1
ATOM 666 C CA . TRP A 1 86 ? -1.108 -3.059 11.412 1.00 85.62 86 TRP A CA 1
ATOM 667 C C . TRP A 1 86 ? -0.624 -1.724 11.994 1.00 85.62 86 TRP A C 1
ATOM 669 O O . TRP A 1 86 ? -0.992 -1.376 13.118 1.00 85.62 86 TRP A O 1
ATOM 679 N N . ALA A 1 87 ? 0.119 -0.938 11.212 1.00 84.19 87 ALA A N 1
ATOM 680 C CA . ALA A 1 87 ? 0.596 0.378 11.625 1.00 84.19 87 ALA A CA 1
ATOM 681 C C . ALA A 1 87 ? -0.564 1.337 11.932 1.00 84.19 87 ALA A C 1
ATOM 683 O O . ALA A 1 87 ? -0.533 2.049 12.941 1.00 84.19 87 ALA A O 1
ATOM 684 N N . TYR A 1 88 ? -1.624 1.313 11.118 1.00 83.44 88 TYR A N 1
ATOM 685 C CA . TYR A 1 88 ? -2.835 2.092 11.362 1.00 83.44 88 TYR A CA 1
ATOM 686 C C . TYR A 1 88 ? -3.562 1.660 12.633 1.00 83.44 88 TYR A C 1
ATOM 688 O O . TYR A 1 88 ? -3.996 2.511 13.404 1.00 83.44 88 TYR A O 1
ATOM 696 N N . ASN A 1 89 ? -3.665 0.357 12.898 1.00 84.56 89 ASN A N 1
ATOM 697 C CA . ASN A 1 89 ? -4.303 -0.134 14.118 1.00 84.56 89 ASN A CA 1
ATOM 698 C C . ASN A 1 89 ? -3.567 0.326 15.384 1.00 84.56 89 ASN A C 1
ATOM 700 O O . ASN A 1 89 ? -4.218 0.622 16.386 1.00 84.56 89 ASN A O 1
ATOM 704 N N . MET A 1 90 ? -2.234 0.419 15.330 1.00 85.50 90 MET A N 1
ATOM 705 C CA . MET A 1 90 ? -1.408 0.859 16.458 1.00 85.50 90 MET A CA 1
ATOM 706 C C . MET A 1 90 ? -1.412 2.379 16.652 1.00 85.50 90 MET A C 1
ATOM 708 O O . MET A 1 90 ? -1.446 2.853 17.783 1.00 85.50 90 MET A O 1
ATOM 712 N N . THR A 1 91 ? -1.381 3.155 15.567 1.00 83.94 91 THR A N 1
ATOM 713 C CA . THR A 1 91 ? -1.209 4.619 15.647 1.00 83.94 91 THR A CA 1
ATOM 714 C C . THR A 1 91 ? -2.502 5.410 15.480 1.00 83.94 91 THR A C 1
ATOM 716 O O . THR A 1 91 ? -2.578 6.554 15.921 1.00 83.94 91 THR A O 1
ATOM 719 N N . ARG A 1 92 ? -3.506 4.840 14.801 1.00 79.00 92 ARG A N 1
ATOM 720 C CA . ARG A 1 92 ? -4.725 5.508 14.299 1.00 79.00 92 ARG A CA 1
ATOM 721 C C . ARG A 1 92 ? -4.464 6.819 13.547 1.00 79.00 92 ARG A C 1
ATOM 723 O O . ARG A 1 92 ? -5.374 7.629 13.375 1.00 79.00 92 ARG A O 1
ATOM 730 N N . SER A 1 93 ? -3.235 7.031 13.082 1.00 75.50 93 SER A N 1
ATOM 731 C CA . SER A 1 93 ? -2.796 8.275 12.462 1.00 75.50 93 SER A CA 1
ATOM 732 C C . SER A 1 93 ? -2.664 8.091 10.958 1.00 75.50 93 SER A C 1
ATOM 734 O O . SER A 1 93 ? -1.914 7.240 10.486 1.00 75.50 93 SER A O 1
ATOM 736 N N . GLY A 1 94 ? -3.373 8.924 10.194 1.00 72.81 94 GLY A N 1
ATOM 737 C CA . GLY A 1 94 ? -3.225 8.972 8.738 1.00 72.81 94 GLY A CA 1
ATOM 738 C C . GLY A 1 94 ? -1.857 9.485 8.286 1.00 72.81 94 GLY A C 1
ATOM 739 O O . GLY A 1 94 ? -1.398 9.127 7.215 1.00 72.81 94 GLY A O 1
ATOM 740 N N . LEU A 1 95 ? -1.168 10.283 9.107 1.00 75.12 95 LEU A N 1
ATOM 741 C CA . LEU A 1 95 ? 0.157 10.798 8.746 1.00 75.12 95 LEU A CA 1
ATOM 742 C C . LEU A 1 95 ? 1.215 9.691 8.717 1.00 75.12 95 LEU A C 1
ATOM 744 O O . LEU A 1 95 ? 2.077 9.692 7.846 1.00 75.12 95 LEU A O 1
ATOM 748 N N . VAL A 1 96 ? 1.138 8.734 9.647 1.00 77.94 96 VAL A N 1
ATOM 749 C CA . VAL A 1 96 ? 2.073 7.597 9.691 1.00 77.94 96 VAL A CA 1
ATOM 750 C C . VAL A 1 96 ? 1.884 6.709 8.467 1.00 77.94 96 VAL A C 1
ATOM 752 O O . VAL A 1 96 ? 2.863 6.314 7.839 1.00 77.94 96 VAL A O 1
ATOM 755 N N . LEU A 1 97 ? 0.629 6.455 8.093 1.00 76.88 97 LEU A N 1
ATOM 756 C CA . LEU A 1 97 ? 0.299 5.731 6.871 1.00 76.88 97 LEU A CA 1
ATOM 757 C C . LEU A 1 97 ? 0.845 6.427 5.625 1.00 76.88 97 LEU A C 1
ATOM 759 O O . LEU A 1 97 ? 1.515 5.777 4.829 1.00 76.88 97 LEU A O 1
ATOM 763 N N . LEU A 1 98 ? 0.626 7.739 5.498 1.00 76.12 98 LEU A N 1
ATOM 764 C CA . LEU A 1 98 ? 1.101 8.517 4.356 1.00 76.12 98 LEU A CA 1
ATOM 765 C C . LEU A 1 98 ? 2.619 8.425 4.205 1.00 76.12 98 LEU A C 1
ATOM 767 O O . LEU A 1 98 ? 3.130 8.194 3.112 1.00 76.12 98 LEU A O 1
ATOM 771 N N . ILE A 1 99 ? 3.346 8.562 5.315 1.00 80.00 99 ILE A N 1
ATOM 772 C CA . ILE A 1 99 ? 4.806 8.448 5.326 1.00 80.00 99 ILE A CA 1
ATOM 773 C C . ILE A 1 99 ? 5.238 7.042 4.897 1.00 80.00 99 ILE A C 1
ATOM 775 O O . ILE A 1 99 ? 6.126 6.912 4.059 1.00 80.00 99 ILE A O 1
ATOM 779 N N . MET A 1 100 ? 4.600 5.988 5.414 1.00 79.56 100 MET A N 1
ATOM 780 C CA . MET A 1 100 ? 4.907 4.609 5.016 1.00 79.56 100 MET A CA 1
ATOM 781 C C . MET A 1 100 ? 4.622 4.354 3.531 1.00 79.56 100 MET A C 1
ATOM 783 O O . MET A 1 100 ? 5.414 3.686 2.867 1.00 79.56 100 MET A O 1
ATOM 787 N N . GLN A 1 101 ? 3.539 4.921 2.998 1.00 77.06 101 GLN A N 1
ATOM 788 C CA . GLN A 1 101 ? 3.177 4.829 1.584 1.00 77.06 101 GLN A CA 1
ATOM 789 C C . GLN A 1 101 ? 4.224 5.515 0.696 1.00 77.06 101 GLN A C 1
ATOM 791 O O . GLN A 1 101 ? 4.696 4.933 -0.277 1.00 77.06 101 GLN A O 1
ATOM 796 N N . ILE A 1 102 ? 4.641 6.731 1.066 1.00 74.62 102 ILE A N 1
ATOM 797 C CA . ILE A 1 102 ? 5.683 7.484 0.355 1.00 74.62 102 ILE A CA 1
ATOM 798 C C . ILE A 1 102 ? 7.006 6.716 0.386 1.00 74.62 102 ILE A C 1
ATOM 800 O O . ILE A 1 102 ? 7.657 6.587 -0.647 1.00 74.62 102 ILE A O 1
ATOM 804 N N . ILE A 1 103 ? 7.388 6.158 1.539 1.00 78.19 103 ILE A N 1
ATOM 805 C CA . ILE A 1 103 ? 8.599 5.337 1.664 1.00 78.19 103 ILE A CA 1
ATOM 806 C C . ILE A 1 103 ? 8.512 4.107 0.756 1.00 78.19 103 ILE A C 1
ATOM 808 O O . ILE A 1 103 ? 9.473 3.827 0.046 1.00 78.19 103 ILE A O 1
ATOM 812 N N . SER A 1 104 ? 7.376 3.403 0.736 1.00 74.81 104 SER A N 1
ATOM 813 C CA . SER A 1 104 ? 7.165 2.237 -0.132 1.00 74.81 104 SER A CA 1
ATOM 814 C C . SER A 1 104 ? 7.317 2.596 -1.612 1.00 74.81 104 SER A C 1
ATOM 816 O O . SER A 1 104 ? 8.042 1.919 -2.340 1.00 74.81 104 SER A O 1
ATOM 818 N N . ASN A 1 105 ? 6.704 3.702 -2.043 1.00 71.25 105 ASN A N 1
ATOM 819 C CA . ASN A 1 105 ? 6.798 4.182 -3.421 1.00 71.25 105 ASN A CA 1
ATOM 820 C C . ASN A 1 105 ? 8.235 4.589 -3.779 1.00 71.25 105 ASN A C 1
ATOM 822 O O . ASN A 1 105 ? 8.738 4.205 -4.829 1.00 71.25 105 ASN A O 1
ATOM 826 N N . CYS A 1 106 ? 8.941 5.297 -2.892 1.00 68.06 106 CYS A N 1
ATOM 827 C CA . CYS A 1 106 ? 10.355 5.625 -3.088 1.00 68.06 106 CYS A CA 1
ATOM 828 C C . CYS A 1 106 ? 11.233 4.369 -3.161 1.00 68.06 106 CYS A C 1
ATOM 830 O O . CYS A 1 106 ? 12.159 4.314 -3.965 1.00 68.06 106 CYS A O 1
ATOM 832 N N . CYS A 1 107 ? 10.939 3.348 -2.352 1.00 67.00 107 CYS A N 1
ATOM 833 C CA . CYS A 1 107 ? 11.662 2.080 -2.368 1.00 67.00 107 CYS A CA 1
ATOM 834 C C . CYS A 1 107 ? 11.533 1.387 -3.731 1.00 67.00 107 CYS A C 1
ATOM 836 O O . CYS A 1 107 ? 12.530 0.900 -4.253 1.00 67.00 107 CYS A O 1
ATOM 838 N N . PHE A 1 108 ? 10.344 1.429 -4.344 1.00 62.72 108 PHE A N 1
ATOM 839 C CA . PHE A 1 108 ? 10.108 0.930 -5.704 1.00 62.72 108 PHE A CA 1
ATOM 840 C C . PHE A 1 108 ? 10.964 1.632 -6.770 1.00 62.72 108 PHE A C 1
ATOM 842 O O . PHE A 1 108 ? 11.395 0.985 -7.716 1.00 62.72 108 PHE A O 1
ATOM 849 N N . PHE A 1 109 ? 11.247 2.928 -6.609 1.00 61.75 109 PHE A N 1
ATOM 850 C CA . PHE A 1 109 ? 12.115 3.679 -7.527 1.00 61.75 109 PHE A CA 1
ATOM 851 C C . PHE A 1 109 ? 13.616 3.483 -7.264 1.00 61.75 109 PHE A C 1
ATOM 853 O O . PHE A 1 109 ? 14.422 3.670 -8.172 1.00 61.75 109 PHE A O 1
ATOM 860 N N . ILE A 1 110 ? 14.006 3.163 -6.025 1.00 60.00 110 ILE A N 1
ATOM 861 C CA . ILE A 1 110 ? 15.414 3.106 -5.596 1.00 60.00 110 ILE A CA 1
ATOM 862 C C . ILE A 1 110 ? 15.981 1.680 -5.646 1.00 60.00 110 ILE A C 1
ATOM 864 O O . ILE A 1 110 ? 17.170 1.515 -5.916 1.00 60.00 110 ILE A O 1
ATOM 868 N N . LEU A 1 111 ? 15.177 0.645 -5.373 1.00 54.62 111 LEU A N 1
ATOM 869 C CA . LEU A 1 111 ? 15.640 -0.745 -5.393 1.00 54.62 111 LEU A CA 1
ATOM 870 C C . LEU A 1 111 ? 15.758 -1.264 -6.837 1.00 54.62 111 LEU A C 1
ATOM 872 O O . LEU A 1 111 ? 14.737 -1.418 -7.505 1.00 54.62 111 LEU A O 1
ATOM 876 N N . PRO A 1 112 ? 16.958 -1.669 -7.296 1.00 52.12 112 PRO A N 1
ATOM 877 C CA . PRO A 1 112 ? 17.167 -2.296 -8.601 1.00 52.12 112 PRO A CA 1
ATOM 878 C C . PRO A 1 112 ? 16.776 -3.787 -8.560 1.00 52.12 112 PRO A C 1
ATOM 880 O O . PRO A 1 112 ? 17.528 -4.651 -9.000 1.00 52.12 112 PRO A O 1
ATOM 883 N N . VAL A 1 113 ? 15.645 -4.119 -7.926 1.00 51.28 113 VAL A N 1
ATOM 884 C CA . VAL A 1 113 ? 15.160 -5.508 -7.802 1.00 51.28 113 VAL A CA 1
ATOM 885 C C . VAL A 1 113 ? 14.209 -5.890 -8.937 1.00 51.28 113 VAL A C 1
ATOM 887 O O . VAL A 1 113 ? 13.856 -7.059 -9.086 1.00 51.28 113 VAL A O 1
ATOM 890 N N . LEU A 1 114 ? 13.795 -4.909 -9.736 1.00 43.00 114 LEU A N 1
ATOM 891 C CA . LEU A 1 114 ? 12.990 -5.109 -10.930 1.00 43.00 114 LEU A CA 1
ATOM 892 C C . LEU A 1 114 ? 13.938 -5.047 -12.134 1.00 43.00 114 LEU A C 1
ATOM 894 O O . LEU A 1 114 ? 14.756 -4.124 -12.190 1.00 43.00 114 LEU A O 1
ATOM 898 N N . PRO A 1 115 ? 13.914 -6.049 -13.034 1.00 38.81 115 PRO A N 1
ATOM 899 C CA . PRO A 1 115 ? 14.717 -5.993 -14.246 1.00 38.81 115 PRO A CA 1
ATOM 900 C C . PRO A 1 115 ? 14.373 -4.712 -15.015 1.00 38.81 115 PRO A C 1
ATOM 902 O O . PRO A 1 115 ? 13.214 -4.296 -15.039 1.00 38.81 115 PRO A O 1
ATOM 905 N N . ALA A 1 116 ? 15.425 -4.068 -15.525 1.00 39.66 116 ALA A N 1
ATOM 906 C CA . ALA A 1 116 ? 15.364 -2.816 -16.273 1.00 39.66 116 ALA A CA 1
ATOM 907 C C . ALA A 1 116 ? 14.532 -2.934 -17.554 1.00 39.66 116 ALA A C 1
ATOM 909 O O . ALA A 1 116 ? 14.538 -4.038 -18.149 1.00 39.66 116 ALA A O 1
#

Radius of gyration: 14.73 Å; Cα contacts (8 Å, |Δi|>4): 86; chains: 1; bounding box: 38×30×37 Å

Nearest PDB structures (foldseek):
  7xyi-assembly1_A  TM=4.638E-01  e=1.886E+00  Vibrio cholerae
  7y4j-assembly1_A-2  TM=4.689E-01  e=6.900E+00  Vibrio cholerae
  8byi-assembly1_A  TM=3.567E-01  e=6.164E+00  Alvinella pompejana

Mean predicted aligned error: 8.44 Å

Sequence (116 aa):
GDAAYGLLLNLPFIVSIAIVEETTWIKCCVTRLQRKHSAIVSALVVGLFWGLWYLPMLLLGEGVPDGYPWPFFLLSMASLTVLLTWAYNMTRSGLVLLIMQIISNCCFFILPVLPA

Solvent-accessible surface area (backbone atoms only — not comparable to full-atom values): 6450 Å² total; per-residue (Å²): 111,73,67,62,56,54,49,64,67,44,42,65,57,54,52,51,50,49,52,52,49,48,49,49,48,48,65,46,47,30,56,58,41,40,76,81,40,54,68,66,61,20,16,46,55,47,10,48,56,55,36,55,65,46,48,68,35,50,75,68,69,42,96,52,61,73,88,63,58,64,72,58,51,38,50,52,36,23,51,49,31,39,52,50,48,52,52,36,72,75,64,74,38,68,66,61,49,51,51,53,48,52,51,52,55,50,45,66,75,68,51,86,82,57,66,129

Foldseek 3Di:
DVVVVVCVVCVVVLLVVLLVCCCPLQVPQQVVVVVPDPSLVSLQVSLQVSLVVCVVCVVVVHDDFPPDDSVVSSVVSSVLSSVLSVVCVVPVDSVVSSVSSVVVVVCVVPDPPGPD

pLDDT: mean 74.86, std 11.23, range [38.81, 89.38]